Protein AF-A0A080M4Y1-F1 (afdb_monomer)

Nearest PDB structures (foldseek):
  8qca-assembly1_C  TM=6.590E-01  e=1.151E-01  Saccharomyces cerevisiae
  1s4u-assembly1_X  TM=7.637E-01  e=4.201E-01  Saccharomyces cerevisiae
  8h3r-assembly1_B  TM=5.333E-01  e=1.707E+00  Homo sapiens
  8h3f-assembly1_M  TM=5.235E-01  e=3.633E+00  Homo sapiens
  2frs-assembly2_B  TM=2.555E-01  e=2.491E+00  Homo sapiens

pLDDT: mean 81.5, std 20.81, range [34.91, 9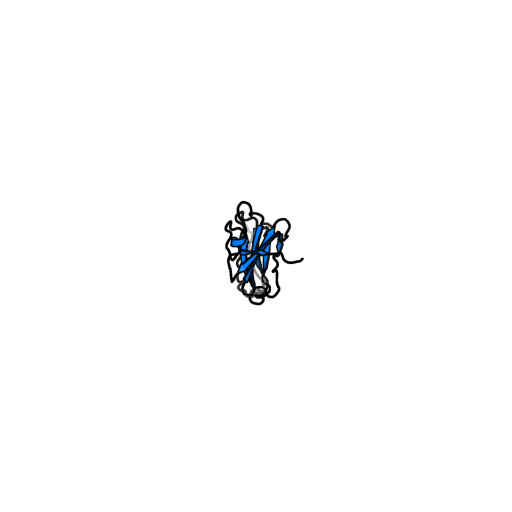8.5]

Secondary structure (DSSP, 8-state):
-------------------------------PPEEE-TTSSEEEEEES-TTB-EEEEEETTTT-EEEE---SSSSBEEEEEEE--GGGTTEEEEEEEESTTSSEEEEEEEETTT--EEEEEEEES----GGGGG-----TTEEEEPPPP-

Sequence (150 aa):
MLIRSLSLLQSLLTNSFLLIVGVMAAGSVVAQPVVASADQRYMAQLTGLENNRHYIVRVREGGVTVLTTRAKYPENDVKSGAFGTGRYHDRFAAAYHYAHGGNHTWIGVWNLTTGTCESAIRIAGFEYNAARAFARESSPDRQPDSCPKP

Structure (mmCIF, N/CA/C/O backbone):
data_AF-A0A080M4Y1-F1
#
_entry.id   AF-A0A080M4Y1-F1
#
loop_
_atom_site.group_PDB
_atom_site.id
_atom_site.type_symbol
_atom_site.label_atom_id
_atom_site.label_alt_id
_atom_site.label_comp_id
_atom_site.label_asym_id
_atom_site.label_entity_id
_atom_site.label_seq_id
_atom_site.pdbx_PDB_ins_code
_atom_site.Cartn_x
_atom_site.Cartn_y
_atom_site.Cartn_z
_atom_site.occupancy
_atom_site.B_iso_or_equiv
_atom_site.auth_seq_id
_atom_site.auth_comp_id
_atom_site.auth_asym_id
_atom_site.auth_atom_id
_atom_site.pdbx_PDB_model_num
ATOM 1 N N . MET A 1 1 ? -16.526 -45.963 84.471 1.00 39.00 1 MET A N 1
ATOM 2 C CA . MET A 1 1 ? -16.307 -47.389 84.154 1.00 39.00 1 MET A CA 1
ATOM 3 C C . MET A 1 1 ? -16.647 -47.582 82.674 1.00 39.00 1 MET A C 1
ATOM 5 O O . MET A 1 1 ? -17.782 -47.310 82.326 1.00 39.00 1 MET A O 1
ATOM 9 N N . LEU A 1 2 ? -15.630 -47.895 81.849 1.00 35.50 2 LEU A N 1
ATOM 10 C CA . LEU A 1 2 ? -15.607 -48.326 80.423 1.00 35.50 2 LEU A CA 1
ATOM 11 C C . LEU A 1 2 ? -16.546 -47.641 79.388 1.0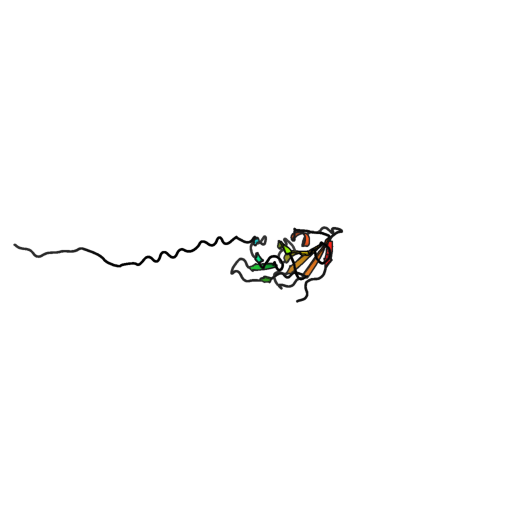0 35.50 2 LEU A C 1
ATOM 13 O O . LEU A 1 2 ? -17.750 -47.825 79.432 1.00 35.50 2 LEU A O 1
ATOM 17 N N . ILE A 1 3 ? -16.047 -46.746 78.514 1.00 37.44 3 ILE A N 1
ATOM 18 C CA . ILE A 1 3 ? -15.411 -46.932 77.170 1.00 37.44 3 ILE A CA 1
ATOM 19 C C . ILE A 1 3 ? -16.395 -47.281 76.030 1.00 37.44 3 ILE A C 1
ATOM 21 O O . ILE A 1 3 ? -16.959 -48.370 76.032 1.00 37.44 3 ILE A O 1
ATOM 25 N N . ARG A 1 4 ? -16.472 -46.392 75.015 1.00 38.97 4 ARG A N 1
ATOM 26 C CA . ARG A 1 4 ? -16.432 -46.631 73.539 1.00 38.97 4 ARG A CA 1
ATOM 27 C C . ARG A 1 4 ? -16.693 -45.289 72.814 1.00 38.97 4 ARG A C 1
ATOM 29 O O . ARG A 1 4 ? -17.806 -44.790 72.846 1.00 38.97 4 ARG A O 1
ATOM 36 N N . SER A 1 5 ? -15.671 -44.511 72.446 1.00 39.69 5 SER A N 1
ATOM 37 C CA . SER A 1 5 ? -14.744 -44.617 71.293 1.00 39.69 5 SER A CA 1
ATOM 38 C C . SER A 1 5 ? -15.155 -43.698 70.126 1.00 39.69 5 SER A C 1
ATOM 40 O O . SER A 1 5 ? -15.991 -44.061 69.305 1.00 39.69 5 SER A O 1
ATOM 42 N N . LEU A 1 6 ? -14.526 -42.513 70.086 1.00 41.44 6 LEU A N 1
ATOM 43 C CA . LEU A 1 6 ? -14.288 -41.682 68.897 1.00 41.44 6 LEU A CA 1
ATOM 44 C C . LEU A 1 6 ? -13.196 -42.340 68.035 1.00 41.44 6 LEU A C 1
ATOM 46 O O . LEU A 1 6 ? -12.184 -42.765 68.591 1.00 41.44 6 LEU A O 1
ATOM 50 N N . SER A 1 7 ? -13.315 -42.284 66.708 1.00 44.75 7 SER A N 1
ATOM 51 C CA . SER A 1 7 ? -12.145 -42.290 65.815 1.00 44.75 7 SER A CA 1
ATOM 52 C C . SER A 1 7 ? -12.473 -41.678 64.449 1.00 44.75 7 SER A C 1
ATOM 54 O O . SER A 1 7 ? -13.207 -42.232 63.636 1.00 44.75 7 SER A O 1
ATOM 56 N N . LEU A 1 8 ? -11.901 -40.493 64.238 1.00 40.53 8 LEU A N 1
ATOM 57 C CA . LEU A 1 8 ? -11.647 -39.861 62.947 1.00 40.53 8 LEU A CA 1
ATOM 58 C C . LEU A 1 8 ? -10.424 -40.514 62.256 1.00 40.53 8 LEU A C 1
ATOM 60 O O . LEU A 1 8 ? -9.565 -41.074 62.932 1.00 40.53 8 LEU A O 1
ATOM 64 N N . LEU A 1 9 ? -10.308 -40.224 60.950 1.00 34.91 9 LEU A N 1
ATOM 65 C CA . LEU A 1 9 ? -9.101 -40.121 60.101 1.00 34.91 9 LEU A CA 1
ATOM 66 C C . LEU A 1 9 ? -8.572 -41.353 59.318 1.00 34.91 9 LEU A C 1
ATOM 68 O O . LEU A 1 9 ? -8.081 -42.308 59.901 1.00 34.91 9 LEU A O 1
ATOM 72 N N . GLN A 1 10 ? -8.516 -41.133 57.985 1.00 35.16 10 GLN A N 1
ATOM 73 C CA . GLN A 1 10 ? -7.458 -41.477 56.996 1.00 35.16 10 GLN A CA 1
ATOM 74 C C . GLN A 1 10 ? -7.233 -42.978 56.680 1.00 35.16 10 GLN A C 1
ATOM 76 O O . GLN A 1 10 ? -7.358 -43.823 57.543 1.00 35.16 10 GLN A O 1
ATOM 81 N N . SER A 1 11 ? -6.910 -43.448 55.465 1.00 39.62 11 SER A N 1
ATOM 82 C CA . SER A 1 11 ? -6.135 -42.917 54.328 1.00 39.62 11 SER A CA 1
ATOM 83 C C . SER A 1 11 ? -6.340 -43.889 53.123 1.00 39.62 11 SER A C 1
ATOM 85 O O . SER A 1 11 ? -6.547 -45.072 53.370 1.00 39.62 11 SER A O 1
ATOM 87 N N . LEU A 1 12 ? -6.493 -43.466 51.857 1.00 39.12 12 LEU A N 1
ATOM 88 C CA . LEU A 1 12 ? -5.475 -43.193 50.809 1.00 39.12 12 LEU A CA 1
ATOM 89 C C . LEU A 1 12 ? -5.497 -44.205 49.629 1.00 39.12 12 LEU A C 1
ATOM 91 O O . LEU A 1 12 ? -5.378 -45.405 49.832 1.00 39.12 12 LEU A O 1
ATOM 95 N N . LEU A 1 13 ? -5.495 -43.625 48.413 1.00 37.84 13 LEU A N 1
ATOM 96 C CA . LEU A 1 13 ? -4.896 -44.085 47.137 1.00 37.84 13 LEU A CA 1
ATOM 97 C C . LEU A 1 13 ? -5.640 -45.203 46.371 1.00 37.84 13 LEU A C 1
ATOM 99 O O . LEU A 1 13 ? -5.839 -46.302 46.858 1.00 37.84 13 LEU A O 1
ATOM 103 N N . THR A 1 14 ? -6.047 -45.007 45.114 1.00 39.84 14 THR A N 1
ATOM 104 C CA . THR A 1 14 ? -5.168 -44.720 43.968 1.00 39.84 14 THR A CA 1
ATOM 105 C C . THR A 1 14 ? -5.986 -44.169 42.787 1.00 39.84 14 THR A C 1
ATOM 107 O O . THR A 1 14 ? -6.919 -44.814 42.324 1.00 39.84 14 THR A O 1
ATOM 110 N N . ASN A 1 15 ? -5.626 -42.990 42.269 1.00 39.31 15 ASN A N 1
ATOM 111 C CA . ASN A 1 15 ? -6.080 -42.512 40.958 1.00 39.31 15 ASN A CA 1
ATOM 112 C C . ASN A 1 15 ? -4.859 -42.464 40.039 1.00 39.31 15 ASN A C 1
ATOM 114 O O . ASN A 1 15 ? -4.011 -41.580 40.161 1.00 39.31 15 ASN A O 1
ATOM 118 N N . SER A 1 16 ? -4.761 -43.441 39.144 1.00 41.69 16 SER A N 1
ATOM 119 C CA . SER A 1 16 ? -3.759 -43.475 38.084 1.00 41.69 16 SER A CA 1
ATOM 120 C C . SER A 1 16 ? -4.102 -42.418 37.034 1.00 41.69 16 SER A C 1
ATOM 122 O O . SER A 1 16 ? -4.948 -42.642 36.172 1.00 41.69 16 SER A O 1
ATOM 124 N N . PHE A 1 17 ? -3.452 -41.256 37.103 1.00 40.06 17 PHE A N 1
ATOM 125 C CA . PHE A 1 17 ? -3.454 -40.281 36.016 1.00 40.06 17 PHE A CA 1
ATOM 126 C C . PHE A 1 17 ? -2.330 -40.645 35.042 1.00 40.06 17 PHE A C 1
ATOM 128 O O . PHE A 1 17 ? -1.147 -40.489 35.345 1.00 40.06 17 PHE A O 1
ATOM 135 N N . LEU A 1 18 ? -2.706 -41.169 33.876 1.00 39.75 18 LEU A N 1
ATOM 136 C CA . LEU A 1 18 ? -1.795 -41.372 32.757 1.00 39.75 18 LEU A CA 1
ATOM 137 C C . LEU A 1 18 ? -1.414 -39.986 32.207 1.00 39.75 18 LEU A C 1
ATOM 139 O O . LEU A 1 18 ? -2.226 -39.312 31.573 1.00 39.75 18 LEU A O 1
ATOM 143 N N . LEU A 1 19 ? -0.194 -39.533 32.489 1.00 38.47 19 LEU A N 1
ATOM 144 C CA . LEU A 1 19 ? 0.354 -38.297 31.938 1.00 38.47 19 LEU A CA 1
ATOM 145 C C . LEU A 1 19 ? 0.776 -38.562 30.484 1.00 38.47 19 LEU A C 1
ATOM 147 O O . LEU A 1 19 ? 1.863 -39.076 30.229 1.00 38.47 19 LEU A O 1
ATOM 151 N N . ILE A 1 20 ? -0.080 -38.230 29.515 1.00 48.59 20 ILE A N 1
ATOM 152 C CA . ILE A 1 20 ? 0.355 -38.124 28.119 1.00 48.59 20 ILE A CA 1
ATOM 153 C C . ILE A 1 20 ? 1.159 -36.828 28.012 1.00 48.59 20 ILE A C 1
ATOM 155 O O . ILE A 1 20 ? 0.601 -35.734 27.942 1.00 48.59 20 ILE A O 1
ATOM 159 N N . VAL A 1 21 ? 2.486 -36.952 28.028 1.00 42.78 21 VAL A N 1
ATOM 160 C CA . VAL A 1 21 ? 3.396 -35.870 27.646 1.00 42.78 21 VAL A CA 1
ATOM 161 C C . VAL A 1 21 ? 3.253 -35.677 26.139 1.00 42.78 21 VAL A C 1
ATOM 163 O O . VAL A 1 21 ? 3.931 -36.315 25.337 1.00 42.78 21 VAL A O 1
ATOM 166 N N . GLY A 1 22 ? 2.315 -34.818 25.745 1.00 38.59 22 GLY A N 1
ATOM 167 C CA . GLY A 1 22 ? 2.267 -34.279 24.397 1.00 38.59 22 GLY A CA 1
ATOM 168 C C . GLY A 1 22 ? 3.488 -33.393 24.193 1.00 38.59 22 GLY A C 1
ATOM 169 O O . GLY A 1 22 ? 3.552 -32.286 24.726 1.00 38.59 22 GLY A O 1
ATOM 170 N N . VAL A 1 23 ? 4.471 -33.889 23.442 1.00 48.03 23 VAL A N 1
ATOM 171 C CA . VAL A 1 23 ? 5.574 -33.080 22.920 1.00 48.03 23 VAL A CA 1
ATOM 172 C C . VAL A 1 23 ? 4.961 -32.072 21.949 1.00 48.03 23 VAL A C 1
ATOM 174 O O . VAL A 1 23 ? 4.772 -32.354 20.769 1.00 48.03 23 VAL A O 1
ATOM 177 N N . MET A 1 24 ? 4.598 -30.895 22.456 1.00 53.41 24 MET A N 1
ATOM 178 C CA . MET A 1 24 ? 4.308 -29.740 21.617 1.00 53.41 24 MET A CA 1
ATOM 179 C C . MET A 1 24 ? 5.640 -29.346 20.989 1.00 53.41 24 MET A C 1
ATOM 181 O O . MET A 1 24 ? 6.480 -28.722 21.637 1.00 53.41 24 MET A O 1
ATOM 185 N N . ALA A 1 25 ? 5.870 -29.773 19.748 1.00 48.47 25 ALA A N 1
ATOM 186 C CA . ALA A 1 25 ? 6.948 -29.236 18.941 1.00 48.47 25 ALA A CA 1
ATOM 187 C C . ALA A 1 25 ? 6.750 -27.717 18.896 1.00 48.47 25 ALA A C 1
ATOM 189 O O . ALA A 1 25 ? 5.803 -27.223 18.283 1.00 48.47 25 ALA A O 1
ATOM 190 N N . ALA A 1 26 ? 7.605 -26.981 19.607 1.00 54.31 26 ALA A N 1
ATOM 191 C CA . ALA A 1 26 ? 7.668 -25.535 19.532 1.00 54.31 26 ALA A CA 1
ATOM 192 C C . ALA A 1 26 ? 8.193 -25.180 18.138 1.00 54.31 26 ALA A C 1
ATOM 194 O O . ALA A 1 26 ? 9.388 -24.989 17.928 1.00 54.31 26 ALA A O 1
ATOM 195 N N . GLY A 1 27 ? 7.297 -25.176 17.152 1.00 48.91 27 GLY A N 1
ATOM 196 C CA . GLY A 1 27 ? 7.576 -24.576 15.864 1.00 48.91 27 GLY A CA 1
ATOM 197 C C . GLY A 1 27 ? 7.855 -23.103 16.115 1.00 48.91 27 GLY A C 1
ATOM 198 O O . GLY A 1 27 ? 6.976 -22.378 16.579 1.00 48.91 27 GLY A O 1
ATOM 199 N N . SER A 1 28 ? 9.085 -22.668 15.862 1.00 51.94 28 SER A N 1
ATOM 200 C CA . SER A 1 28 ? 9.452 -21.258 15.895 1.00 51.94 28 SER A CA 1
ATOM 201 C C . SER A 1 28 ? 8.600 -20.516 14.867 1.00 51.94 28 SER A C 1
ATOM 203 O O . SER A 1 28 ? 8.890 -20.541 13.672 1.00 51.94 28 SER A O 1
ATOM 205 N N . VAL A 1 29 ? 7.518 -19.875 15.312 1.00 56.25 29 VAL A N 1
ATOM 206 C CA . VAL A 1 29 ? 6.762 -18.945 14.474 1.00 56.25 29 VAL A CA 1
ATOM 207 C C . VAL A 1 29 ? 7.668 -17.739 14.269 1.00 56.25 29 VAL A C 1
ATOM 209 O O . VAL A 1 29 ? 7.868 -16.938 15.181 1.00 56.25 29 VAL A O 1
ATOM 212 N N . VAL A 1 30 ? 8.268 -17.631 13.084 1.00 59.22 30 VAL A N 1
ATOM 213 C CA . VAL A 1 30 ? 9.001 -16.426 12.695 1.00 59.22 30 VAL A CA 1
ATOM 214 C C . VAL A 1 30 ? 7.986 -15.288 12.660 1.00 59.22 30 VAL A C 1
ATOM 216 O O . VAL A 1 30 ? 7.100 -15.265 11.804 1.00 59.22 30 VAL A O 1
ATOM 219 N N . ALA A 1 31 ? 8.080 -14.370 13.623 1.00 59.97 31 ALA A N 1
ATOM 220 C CA . ALA A 1 31 ? 7.237 -13.187 13.661 1.00 59.97 31 ALA A CA 1
ATOM 221 C C . ALA A 1 31 ? 7.494 -12.367 12.390 1.00 59.97 31 ALA A C 1
ATOM 223 O O . ALA A 1 31 ? 8.584 -11.830 12.188 1.00 59.97 31 ALA A O 1
ATOM 224 N N . GLN A 1 32 ? 6.502 -12.311 11.504 1.00 66.75 32 GLN A N 1
ATOM 225 C CA . GLN A 1 32 ? 6.572 -11.451 10.330 1.00 66.75 32 GLN A CA 1
ATOM 226 C C . GLN A 1 32 ? 6.564 -9.985 10.779 1.00 66.75 32 GLN A C 1
ATOM 228 O O . GLN A 1 32 ? 5.893 -9.653 11.760 1.00 66.75 32 GLN A O 1
ATOM 233 N N . PRO A 1 33 ? 7.283 -9.094 10.079 1.00 75.81 33 PRO A N 1
ATOM 234 C CA . PRO A 1 33 ? 7.290 -7.680 10.419 1.00 75.81 33 PRO A CA 1
ATOM 235 C C . PRO A 1 33 ? 5.866 -7.111 10.349 1.00 7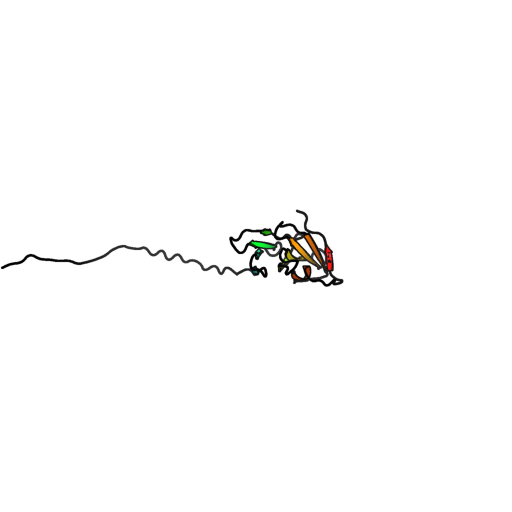5.81 33 PRO A C 1
ATOM 237 O O . PRO A 1 33 ? 5.193 -7.194 9.318 1.00 75.81 33 PRO A O 1
ATOM 240 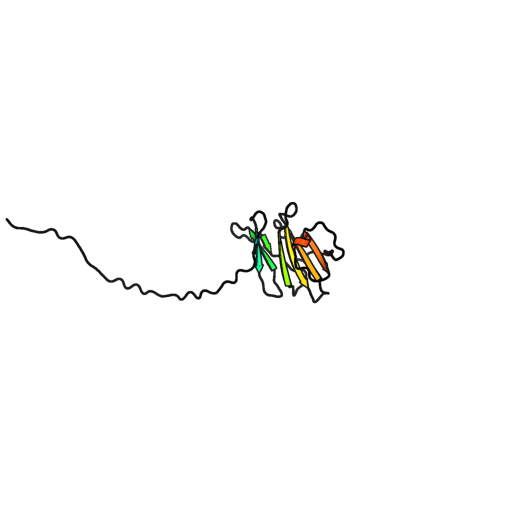N N . VAL A 1 34 ? 5.423 -6.532 11.466 1.00 89.94 34 VAL A N 1
ATOM 241 C CA . VAL A 1 34 ? 4.141 -5.836 11.599 1.00 89.94 34 VAL A CA 1
ATOM 242 C C . VAL A 1 34 ? 4.401 -4.337 11.579 1.00 89.94 34 VAL A C 1
ATOM 244 O O . VAL A 1 34 ? 5.228 -3.829 12.335 1.00 89.94 34 VAL A O 1
ATOM 247 N N . VAL A 1 35 ? 3.670 -3.618 10.734 1.00 95.12 35 VAL A N 1
ATOM 248 C CA . VAL A 1 35 ? 3.662 -2.152 10.719 1.00 95.12 35 VAL A CA 1
ATOM 249 C C . VAL A 1 35 ? 2.439 -1.688 11.503 1.00 95.12 35 VAL A C 1
ATOM 251 O O . VAL A 1 35 ? 1.343 -2.199 11.290 1.00 95.12 35 VAL A O 1
ATOM 254 N N . ALA A 1 36 ? 2.599 -0.730 12.411 1.00 96.31 36 ALA A N 1
ATOM 255 C CA . ALA A 1 36 ? 1.498 -0.165 13.189 1.00 96.31 36 ALA A CA 1
ATOM 256 C C . ALA A 1 36 ? 1.163 1.255 12.720 1.00 96.31 36 ALA A C 1
ATOM 258 O O . ALA A 1 36 ? 2.068 2.024 12.391 1.00 96.31 36 ALA A O 1
ATOM 259 N N . SER A 1 37 ? -0.121 1.622 12.726 1.00 97.19 37 SER A N 1
ATOM 260 C CA . SER A 1 37 ? -0.520 3.020 12.535 1.00 97.19 37 SER A CA 1
ATOM 261 C C . SER A 1 37 ? -0.122 3.865 13.749 1.00 97.19 37 SER A C 1
ATOM 263 O O . SER A 1 37 ? -0.047 3.363 14.871 1.00 97.19 37 SER A O 1
ATOM 265 N N . ALA A 1 38 ? 0.126 5.162 13.552 1.00 95.12 38 ALA A N 1
ATOM 266 C CA . ALA A 1 38 ? 0.565 6.053 14.634 1.00 95.12 38 ALA A CA 1
ATOM 267 C C . ALA A 1 38 ? -0.445 6.120 15.797 1.00 95.12 38 ALA A C 1
ATOM 269 O O . ALA A 1 38 ? -0.057 6.131 16.959 1.00 95.12 38 ALA A O 1
ATOM 270 N N . ASP A 1 39 ? -1.738 6.080 15.477 1.00 95.12 39 ASP A N 1
ATOM 271 C CA . ASP A 1 39 ? -2.847 6.046 16.438 1.00 95.12 39 ASP A CA 1
ATOM 272 C C . ASP A 1 39 ? -3.122 4.650 17.026 1.00 95.12 39 ASP A C 1
ATOM 274 O O . ASP A 1 39 ? -4.070 4.478 17.786 1.00 95.12 39 ASP A O 1
ATOM 278 N N . GLN A 1 40 ? -2.319 3.647 16.656 1.00 95.12 40 GLN A N 1
ATOM 279 C CA . GLN A 1 40 ? -2.421 2.255 17.097 1.00 95.12 40 GLN A CA 1
ATOM 280 C C . GLN A 1 40 ? -3.754 1.561 16.757 1.00 95.12 40 GLN A C 1
ATOM 282 O O . GLN A 1 40 ? -3.982 0.440 17.213 1.00 95.12 40 GLN A O 1
ATOM 287 N N . ARG A 1 41 ? -4.615 2.162 15.925 1.00 96.19 41 ARG A N 1
ATOM 288 C CA . ARG A 1 41 ? -5.895 1.561 15.516 1.00 96.19 41 ARG A CA 1
ATOM 289 C C . ARG A 1 41 ? -5.735 0.437 14.506 1.00 96.19 41 ARG A C 1
ATOM 291 O O . ARG A 1 41 ? -6.568 -0.464 14.478 1.00 96.19 41 ARG A O 1
ATOM 298 N N . TYR A 1 42 ? -4.678 0.462 13.701 1.00 97.75 42 TYR A N 1
ATOM 299 C CA . TYR A 1 42 ? -4.450 -0.503 12.634 1.00 97.75 42 TYR A CA 1
ATOM 300 C C . TYR A 1 42 ? -3.091 -1.187 12.760 1.00 97.75 42 TYR A C 1
ATOM 302 O O . TYR A 1 42 ? -2.115 -0.633 13.278 1.00 97.75 42 TYR A O 1
ATOM 310 N N . MET A 1 43 ? -3.028 -2.409 12.244 1.00 97.25 43 MET A N 1
ATOM 311 C CA . MET A 1 43 ? -1.792 -3.146 12.026 1.00 97.25 43 MET A CA 1
ATOM 312 C C . MET A 1 43 ? -1.776 -3.712 10.610 1.00 97.25 43 MET A C 1
ATOM 314 O O . MET A 1 43 ? -2.790 -4.220 10.138 1.00 97.25 43 MET A O 1
ATOM 318 N N . ALA A 1 44 ? -0.638 -3.626 9.934 1.00 97.88 44 ALA A N 1
ATOM 319 C CA . ALA A 1 44 ? -0.420 -4.230 8.633 1.00 97.88 44 ALA A CA 1
ATOM 320 C C . ALA A 1 44 ? 0.585 -5.369 8.773 1.00 97.88 44 ALA A C 1
ATOM 322 O O . ALA A 1 44 ? 1.703 -5.165 9.247 1.00 97.88 44 ALA A O 1
ATOM 323 N N . GLN A 1 45 ? 0.183 -6.557 8.343 1.00 95.81 45 GLN A N 1
ATOM 324 C CA . GLN A 1 45 ? 1.018 -7.746 8.347 1.00 95.81 45 GLN A CA 1
ATOM 325 C C . GLN A 1 45 ? 1.346 -8.134 6.910 1.00 95.81 45 GLN A C 1
ATOM 327 O O . GLN A 1 45 ? 0.449 -8.253 6.072 1.00 95.81 45 GLN A O 1
ATOM 332 N N . LEU A 1 46 ? 2.634 -8.328 6.636 1.00 93.62 46 LEU A N 1
ATOM 333 C CA . LEU A 1 46 ? 3.090 -8.880 5.368 1.00 93.62 46 LEU A CA 1
ATOM 334 C C . LEU A 1 46 ? 2.710 -10.361 5.301 1.00 93.62 46 LEU A C 1
ATOM 336 O O . LEU A 1 46 ? 2.992 -11.108 6.228 1.00 93.62 46 LEU A O 1
ATOM 340 N N . THR A 1 47 ? 2.098 -10.791 4.209 1.00 91.19 47 THR A N 1
ATOM 341 C CA . THR A 1 47 ? 1.712 -12.180 3.956 1.00 91.19 47 THR A CA 1
ATOM 342 C C . THR A 1 47 ? 2.013 -12.560 2.504 1.00 91.19 47 THR A C 1
ATOM 344 O O . THR A 1 47 ? 2.504 -11.738 1.729 1.00 91.19 47 THR A O 1
ATOM 347 N N . GLY A 1 48 ? 1.724 -13.804 2.129 1.00 87.00 48 GLY A N 1
ATOM 348 C CA . GLY A 1 48 ? 2.028 -14.362 0.812 1.00 87.00 48 GLY A CA 1
ATOM 349 C C . GLY A 1 48 ? 3.446 -14.932 0.697 1.00 87.00 48 GLY A C 1
ATOM 350 O O . GLY A 1 48 ? 4.230 -14.917 1.647 1.00 87.00 48 GLY A O 1
ATOM 351 N N . LEU A 1 49 ? 3.749 -15.467 -0.486 1.00 83.38 49 LEU A N 1
ATOM 352 C CA . LEU A 1 49 ? 5.044 -16.052 -0.856 1.00 83.38 49 LEU A CA 1
ATOM 353 C C . LEU A 1 49 ? 5.839 -15.081 -1.729 1.00 83.38 49 LEU A C 1
ATOM 355 O O . LEU A 1 49 ? 5.265 -14.133 -2.247 1.00 83.38 49 LEU A O 1
ATOM 359 N N . GLU A 1 50 ? 7.140 -15.323 -1.887 1.00 76.69 50 GLU A N 1
ATOM 360 C CA . GLU A 1 50 ? 8.150 -14.389 -2.412 1.00 76.69 50 GLU A CA 1
ATOM 361 C C . GLU A 1 50 ? 7.714 -13.513 -3.603 1.00 76.69 50 GLU A C 1
ATOM 363 O O . GLU A 1 50 ? 7.926 -12.303 -3.546 1.00 76.69 50 GLU A O 1
ATOM 368 N N . ASN A 1 51 ? 7.044 -14.088 -4.606 1.00 80.12 51 ASN A N 1
ATOM 369 C CA . ASN A 1 51 ? 6.597 -13.433 -5.846 1.00 80.12 51 ASN A CA 1
ATOM 370 C C . ASN A 1 51 ? 5.126 -12.955 -5.842 1.00 80.12 51 ASN A C 1
ATOM 372 O O . ASN A 1 51 ? 4.581 -12.570 -6.881 1.00 80.12 51 ASN A O 1
ATOM 376 N N . ASN A 1 52 ? 4.461 -13.029 -4.690 1.00 84.25 52 ASN A N 1
ATOM 377 C CA . ASN A 1 52 ? 3.075 -12.613 -4.485 1.00 84.25 52 ASN A CA 1
ATOM 378 C C . ASN A 1 52 ? 2.835 -12.082 -3.059 1.00 84.25 52 ASN A C 1
ATOM 380 O O . ASN A 1 52 ? 1.767 -12.277 -2.460 1.00 84.25 52 ASN A O 1
ATOM 384 N N . ARG A 1 53 ? 3.858 -11.453 -2.470 1.00 90.06 53 ARG A N 1
ATOM 385 C CA . ARG A 1 53 ? 3.736 -10.869 -1.134 1.00 90.06 53 ARG A CA 1
ATOM 386 C C . ARG A 1 53 ? 2.807 -9.666 -1.170 1.00 90.06 53 ARG A C 1
ATOM 388 O O . ARG A 1 53 ? 2.752 -8.934 -2.147 1.00 90.06 53 ARG A O 1
ATOM 395 N N . HIS A 1 54 ? 2.062 -9.461 -0.098 1.00 93.31 54 HIS A N 1
ATOM 396 C CA . HIS A 1 54 ? 1.156 -8.325 0.050 1.00 93.31 54 HIS A CA 1
ATOM 397 C C . HIS A 1 54 ? 0.871 -8.066 1.526 1.00 93.31 54 HIS A C 1
ATOM 399 O O . HIS A 1 54 ? 1.195 -8.883 2.385 1.00 93.31 54 HIS A O 1
ATOM 405 N N . TYR A 1 55 ? 0.268 -6.924 1.836 1.00 96.38 55 TYR A N 1
ATOM 406 C CA . TYR A 1 55 ? -0.162 -6.605 3.187 1.00 96.38 55 TYR A CA 1
ATOM 407 C C . TYR A 1 55 ? -1.639 -6.923 3.382 1.00 96.38 55 TYR A C 1
ATOM 409 O O . TYR A 1 55 ? -2.487 -6.590 2.550 1.00 96.38 55 TYR A O 1
ATOM 417 N N . ILE A 1 56 ? -1.943 -7.500 4.539 1.00 96.56 56 ILE A N 1
ATOM 418 C CA . ILE A 1 56 ? -3.279 -7.469 5.124 1.00 96.56 56 ILE A CA 1
ATOM 419 C C . ILE A 1 56 ? -3.251 -6.430 6.238 1.00 96.56 56 ILE A C 1
ATOM 421 O O . ILE A 1 56 ? -2.439 -6.528 7.158 1.00 96.56 56 ILE A O 1
ATOM 425 N N . VAL A 1 57 ? -4.143 -5.445 6.165 1.00 97.81 57 VAL A N 1
ATOM 426 C CA . VAL A 1 57 ? -4.343 -4.458 7.227 1.00 97.81 57 VAL A CA 1
ATOM 427 C C . VAL A 1 57 ? -5.579 -4.825 8.026 1.00 97.81 57 VAL A C 1
ATOM 429 O O . VAL A 1 57 ? -6.648 -5.084 7.467 1.00 97.81 57 VAL A O 1
ATOM 432 N N . ARG A 1 58 ? -5.427 -4.837 9.346 1.00 97.38 58 ARG A N 1
ATOM 433 C CA . ARG A 1 58 ? -6.477 -5.161 10.306 1.00 97.38 58 ARG A CA 1
ATOM 434 C C . ARG A 1 58 ? -6.670 -4.029 11.297 1.00 97.38 58 ARG A C 1
ATOM 436 O O . ARG A 1 58 ? -5.702 -3.358 11.659 1.00 97.38 58 ARG A O 1
ATOM 443 N N . VAL A 1 59 ? -7.899 -3.866 11.778 1.00 96.31 59 VAL A N 1
ATOM 444 C CA . VAL A 1 59 ? -8.152 -3.162 13.038 1.00 96.31 59 VAL A CA 1
ATOM 445 C C . VAL A 1 59 ? -7.420 -3.927 14.134 1.00 96.31 59 VAL A C 1
ATOM 447 O O . VAL A 1 59 ? -7.511 -5.154 14.209 1.00 96.31 59 VAL A O 1
ATOM 450 N N . ARG A 1 60 ? -6.646 -3.217 14.953 1.00 94.38 60 ARG A N 1
ATOM 451 C CA . ARG A 1 60 ? -5.861 -3.829 16.025 1.00 94.38 60 ARG A CA 1
ATOM 452 C C . ARG A 1 60 ? -6.765 -4.510 17.044 1.00 94.38 60 ARG A C 1
ATOM 454 O O . ARG A 1 60 ? -6.501 -5.636 17.450 1.00 94.38 60 ARG A O 1
ATOM 461 N N . GLU A 1 61 ? -7.821 -3.814 17.435 1.00 92.88 61 GLU A N 1
ATOM 462 C CA . GLU A 1 61 ? -8.870 -4.347 18.287 1.00 92.88 61 GLU A CA 1
ATOM 463 C C . GLU A 1 61 ? -9.787 -5.263 17.464 1.00 92.88 61 GLU A C 1
ATOM 465 O O . GLU A 1 61 ? -10.266 -4.893 16.393 1.00 92.88 61 GLU A O 1
ATOM 470 N N . GLY A 1 62 ? -9.979 -6.503 17.914 1.00 88.06 62 GLY A N 1
ATOM 471 C CA . GLY A 1 62 ? -10.841 -7.484 17.241 1.00 88.06 62 GLY A CA 1
ATOM 472 C C . GLY A 1 62 ? -10.283 -8.098 15.947 1.00 88.06 62 GLY A C 1
ATOM 473 O O . GLY A 1 62 ? -10.808 -9.108 15.488 1.00 88.06 62 GLY A O 1
ATOM 474 N N . GLY A 1 63 ? -9.213 -7.551 15.358 1.00 91.81 63 GLY A N 1
ATOM 475 C CA . GLY A 1 63 ? -8.496 -8.183 14.243 1.00 91.81 63 GLY A CA 1
ATOM 476 C C . GLY A 1 63 ? -9.235 -8.167 12.899 1.00 91.81 63 GLY A C 1
ATOM 477 O O . GLY A 1 63 ? -8.852 -8.908 11.985 1.00 91.81 63 GLY A O 1
ATOM 478 N N . VAL A 1 64 ? -10.281 -7.349 12.750 1.00 95.31 64 VAL A N 1
ATOM 479 C CA . VAL A 1 64 ? -11.083 -7.251 11.518 1.00 95.31 64 VAL A CA 1
ATOM 480 C C . VAL A 1 64 ? -10.207 -6.777 10.362 1.00 95.31 64 VAL A C 1
ATOM 482 O O . VAL A 1 64 ? -9.540 -5.754 10.475 1.00 95.31 64 VAL A O 1
ATOM 485 N N . THR A 1 65 ? -10.201 -7.506 9.242 1.00 96.88 65 THR A N 1
ATOM 486 C CA . THR A 1 65 ? -9.475 -7.082 8.033 1.00 96.88 65 THR A CA 1
ATOM 487 C C . THR A 1 65 ? -10.207 -5.930 7.360 1.00 96.88 65 THR A C 1
ATOM 489 O O . THR A 1 65 ? -11.384 -6.060 7.044 1.00 96.88 65 THR A O 1
ATOM 492 N N . VAL A 1 66 ? -9.494 -4.831 7.121 1.00 96.81 66 VAL A N 1
ATOM 493 C CA . VAL A 1 66 ? -10.024 -3.625 6.459 1.00 96.81 66 VAL A CA 1
ATOM 494 C C . VAL A 1 66 ? -9.419 -3.403 5.078 1.00 96.81 66 VAL A C 1
ATOM 496 O O . VAL A 1 66 ? -9.988 -2.694 4.256 1.00 96.81 66 VAL A O 1
ATOM 499 N N . LEU A 1 67 ? -8.270 -4.022 4.798 1.00 97.38 67 LEU A N 1
ATOM 500 C CA . LEU A 1 67 ? -7.605 -3.900 3.509 1.00 97.38 67 LEU A CA 1
ATOM 501 C C . LEU A 1 67 ? -6.752 -5.135 3.218 1.00 97.38 67 LEU A C 1
ATOM 503 O O . LEU A 1 67 ? -6.021 -5.626 4.077 1.00 97.38 67 LEU A O 1
ATOM 507 N N . THR A 1 68 ? -6.780 -5.568 1.963 1.00 95.62 68 THR A N 1
ATOM 508 C CA . THR A 1 68 ? -5.764 -6.439 1.369 1.00 95.62 68 THR A CA 1
ATOM 509 C C . THR A 1 68 ? -5.150 -5.677 0.206 1.00 95.62 68 THR A C 1
ATOM 511 O O . THR A 1 68 ? -5.849 -5.335 -0.750 1.00 95.62 68 THR A O 1
ATOM 514 N N . THR A 1 69 ? -3.860 -5.358 0.293 1.00 95.88 69 THR A N 1
ATOM 515 C CA . THR A 1 69 ? -3.184 -4.629 -0.782 1.00 95.88 69 THR A CA 1
ATOM 516 C C . THR A 1 69 ? -3.007 -5.522 -2.004 1.00 95.88 69 THR A C 1
ATOM 518 O O . THR A 1 69 ? -2.949 -6.746 -1.891 1.00 95.88 69 THR A O 1
ATOM 521 N N . ARG A 1 70 ? -2.886 -4.911 -3.183 1.00 93.50 70 ARG A N 1
ATOM 522 C CA . ARG A 1 70 ? -2.665 -5.631 -4.441 1.00 93.50 70 ARG A CA 1
ATOM 523 C C . ARG A 1 70 ? -1.538 -4.985 -5.231 1.00 93.50 70 ARG A C 1
ATOM 525 O O . ARG A 1 70 ? -1.462 -3.762 -5.317 1.00 93.50 70 ARG A O 1
ATOM 532 N N . ALA A 1 71 ? -0.690 -5.811 -5.821 1.00 92.69 71 ALA A N 1
ATOM 533 C CA . ALA A 1 71 ? 0.292 -5.367 -6.794 1.00 92.69 71 ALA A CA 1
ATOM 534 C C . ALA A 1 71 ? -0.393 -4.914 -8.092 1.00 92.69 71 ALA A C 1
ATOM 536 O O . ALA A 1 71 ? -1.486 -5.377 -8.420 1.00 92.69 71 ALA A O 1
ATOM 537 N N . LYS A 1 72 ? 0.263 -4.029 -8.848 1.00 92.19 72 LYS A N 1
ATOM 538 C CA . LYS A 1 72 ? -0.189 -3.631 -10.188 1.00 92.19 72 LYS A CA 1
ATOM 539 C C . LYS A 1 72 ? 0.097 -4.698 -11.242 1.00 92.19 72 LYS A C 1
ATOM 541 O O . LYS A 1 72 ? -0.717 -4.892 -12.143 1.00 92.19 72 LYS A O 1
ATOM 546 N N . TYR A 1 73 ? 1.241 -5.364 -11.130 1.00 88.25 73 TYR A N 1
ATOM 547 C CA . TYR A 1 73 ? 1.687 -6.391 -12.067 1.00 88.25 73 TYR A CA 1
ATOM 548 C C . TYR A 1 73 ? 1.882 -7.726 -11.327 1.00 88.25 73 TYR A C 1
ATOM 550 O O . TYR A 1 73 ? 2.094 -7.721 -10.108 1.00 88.25 73 TYR A O 1
ATOM 558 N N . PRO A 1 74 ? 1.783 -8.872 -12.027 1.00 85.62 74 PRO A N 1
ATOM 559 C CA . PRO A 1 74 ? 2.145 -10.172 -11.460 1.00 85.62 74 PRO A CA 1
ATOM 560 C C . PRO A 1 74 ? 3.645 -10.235 -11.124 1.00 85.62 74 PRO A C 1
ATOM 562 O O . PRO A 1 74 ? 4.395 -9.333 -11.485 1.00 85.62 74 PRO A O 1
ATOM 565 N N . GLU A 1 75 ? 4.074 -11.300 -10.437 1.00 84.81 75 GLU A N 1
ATOM 566 C CA . GLU A 1 75 ? 5.487 -11.523 -10.065 1.00 84.81 75 GLU A CA 1
ATOM 567 C C . GLU A 1 75 ? 6.094 -10.324 -9.332 1.00 84.81 75 GLU A C 1
ATOM 569 O O . GLU A 1 75 ? 7.102 -9.735 -9.729 1.00 84.81 75 GLU A O 1
ATOM 574 N N . ASN A 1 76 ? 5.403 -9.922 -8.272 1.00 84.69 76 ASN A N 1
ATOM 575 C CA . ASN A 1 76 ? 5.730 -8.725 -7.529 1.00 84.69 76 ASN A CA 1
ATOM 576 C C . ASN A 1 76 ? 6.541 -9.064 -6.283 1.00 84.69 76 ASN A C 1
ATOM 578 O O . ASN A 1 76 ? 6.354 -10.112 -5.664 1.00 84.69 76 ASN A O 1
ATOM 582 N N . ASP A 1 77 ? 7.393 -8.125 -5.887 1.00 86.50 77 ASP A N 1
ATOM 583 C CA . ASP A 1 77 ? 8.132 -8.214 -4.639 1.00 86.50 77 ASP A CA 1
ATOM 584 C C . ASP A 1 77 ? 7.829 -6.997 -3.759 1.00 86.50 77 ASP A C 1
ATOM 586 O O . ASP A 1 77 ? 8.353 -5.899 -3.977 1.00 86.50 77 ASP A O 1
ATOM 590 N N . VAL A 1 78 ? 6.949 -7.187 -2.771 1.00 91.69 78 VAL A N 1
ATOM 591 C CA . VAL A 1 78 ? 6.664 -6.165 -1.758 1.00 91.69 78 VAL A CA 1
ATOM 592 C C . VAL A 1 78 ? 7.848 -5.993 -0.833 1.00 91.69 78 VAL A C 1
ATOM 594 O O . VAL A 1 78 ? 8.267 -6.925 -0.144 1.00 91.69 78 VAL A O 1
ATOM 597 N N . LYS A 1 79 ? 8.328 -4.756 -0.753 1.00 91.88 79 LYS A N 1
ATOM 598 C CA . LYS A 1 79 ? 9.475 -4.393 0.076 1.00 91.88 79 LYS A CA 1
ATOM 599 C C . LYS A 1 79 ? 9.101 -3.733 1.387 1.00 91.88 79 LYS A C 1
ATOM 601 O O . LYS A 1 79 ? 9.790 -3.931 2.382 1.00 91.88 79 LYS A O 1
ATOM 606 N N . SER A 1 80 ? 8.037 -2.937 1.393 1.00 95.44 80 SER A N 1
ATOM 607 C CA . SER A 1 80 ? 7.605 -2.233 2.595 1.00 95.44 80 SER A CA 1
ATOM 608 C C . SER A 1 80 ?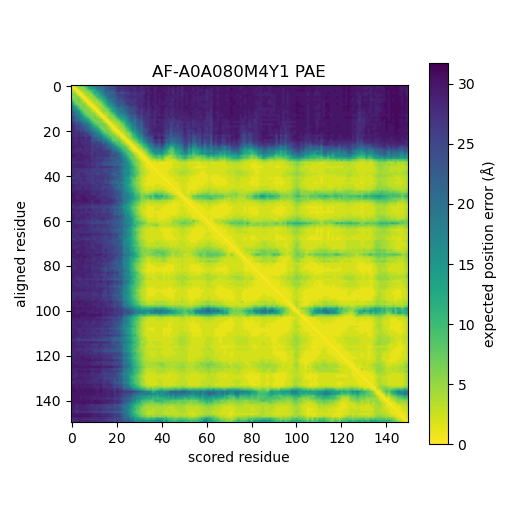 6.160 -1.772 2.517 1.00 95.44 80 SER A C 1
ATOM 610 O O . SER A 1 80 ? 5.565 -1.671 1.440 1.00 95.44 80 SER A O 1
ATOM 612 N N . GLY A 1 81 ? 5.618 -1.472 3.693 1.00 97.19 81 GLY A N 1
ATOM 613 C CA . GLY A 1 81 ? 4.323 -0.849 3.888 1.00 97.19 81 GLY A CA 1
ATOM 614 C C . GLY A 1 81 ? 4.435 0.284 4.902 1.00 97.19 81 GLY A C 1
ATOM 615 O O . GLY A 1 81 ? 5.277 0.234 5.799 1.00 97.19 81 GLY A O 1
ATOM 616 N N . ALA A 1 82 ? 3.611 1.315 4.752 1.00 98.00 82 ALA A N 1
ATOM 617 C CA . ALA A 1 82 ? 3.628 2.485 5.620 1.00 98.00 82 ALA A CA 1
ATOM 618 C C . ALA A 1 82 ? 2.222 3.054 5.808 1.00 98.00 82 ALA A C 1
ATOM 620 O O . ALA A 1 82 ? 1.482 3.243 4.842 1.00 98.00 82 ALA A O 1
ATOM 621 N N . PHE A 1 83 ? 1.877 3.387 7.050 1.00 98.38 83 PHE A N 1
ATOM 622 C CA . PHE A 1 83 ? 0.709 4.217 7.330 1.00 98.38 83 PHE A CA 1
ATOM 623 C C . PHE A 1 83 ? 1.041 5.684 7.083 1.00 98.38 83 PHE A C 1
ATOM 625 O O . PHE A 1 83 ? 2.124 6.154 7.440 1.00 98.38 83 PHE A O 1
ATOM 632 N N . GLY A 1 84 ? 0.097 6.409 6.491 1.00 96.88 84 GLY A N 1
ATOM 633 C CA . GLY A 1 84 ? 0.185 7.858 6.422 1.00 96.88 84 GLY A CA 1
ATOM 634 C C . GLY A 1 84 ? -0.022 8.493 7.799 1.00 96.88 84 GLY A C 1
ATOM 635 O O . GLY A 1 84 ? -0.544 7.884 8.733 1.00 96.88 84 GLY A O 1
ATOM 636 N N . THR A 1 85 ? 0.402 9.745 7.935 1.00 94.69 85 THR A N 1
ATOM 637 C CA . THR A 1 85 ? 0.229 10.546 9.153 1.00 94.69 85 THR A CA 1
ATOM 638 C C . THR A 1 85 ? -0.448 11.876 8.822 1.00 94.69 85 THR A C 1
ATOM 640 O O . THR A 1 85 ? -0.542 12.279 7.656 1.00 94.69 85 THR A O 1
ATOM 643 N N . GLY A 1 86 ? -0.973 12.564 9.840 1.00 93.62 86 GLY A N 1
ATOM 644 C CA . GLY A 1 86 ? -1.668 13.842 9.666 1.00 93.62 86 GLY A CA 1
ATOM 645 C C . GLY A 1 86 ? -2.859 13.721 8.710 1.00 93.62 86 GLY A C 1
ATOM 646 O O . GLY A 1 86 ? -3.786 12.950 8.950 1.00 93.62 86 GLY A O 1
ATOM 647 N N . ARG A 1 87 ? -2.826 14.450 7.587 1.00 93.56 87 ARG A N 1
ATOM 648 C CA . ARG A 1 87 ? -3.900 14.407 6.576 1.00 93.56 87 ARG A CA 1
ATOM 649 C C . ARG A 1 87 ? -4.039 13.063 5.843 1.00 93.56 87 ARG A C 1
ATOM 651 O O . ARG A 1 87 ? -5.009 12.895 5.125 1.00 93.56 87 ARG A O 1
ATOM 658 N N . TYR A 1 88 ? -3.073 12.153 5.989 1.00 95.44 88 TYR A N 1
ATOM 659 C CA . TYR A 1 88 ? -3.068 10.821 5.368 1.00 95.44 88 TYR A CA 1
ATOM 660 C C . TYR A 1 88 ? -3.269 9.689 6.391 1.00 95.44 88 TYR A C 1
ATOM 662 O O . TYR A 1 88 ? -2.932 8.544 6.110 1.00 95.44 88 TYR A O 1
ATOM 670 N N . HIS A 1 89 ? -3.746 9.994 7.603 1.00 95.06 89 HIS A N 1
ATOM 671 C CA . HIS A 1 89 ? -3.870 9.021 8.700 1.00 95.06 89 HIS A CA 1
ATOM 672 C C . HIS A 1 89 ? -4.785 7.822 8.384 1.00 95.06 89 HIS A C 1
ATOM 674 O O . HIS A 1 89 ? -4.697 6.783 9.028 1.00 95.06 89 HIS A O 1
ATOM 680 N N . ASP A 1 90 ? -5.665 7.965 7.400 1.00 96.75 90 ASP A N 1
ATOM 681 C CA . ASP A 1 90 ? -6.610 6.968 6.904 1.00 96.75 90 ASP A CA 1
ATOM 682 C C . ASP A 1 90 ? -6.118 6.297 5.605 1.00 96.75 90 ASP A C 1
ATOM 684 O O . ASP A 1 90 ? -6.906 5.747 4.827 1.00 96.75 90 ASP A O 1
ATOM 688 N N . ARG A 1 91 ? -4.806 6.358 5.341 1.00 98.25 91 ARG A N 1
ATOM 689 C CA . ARG A 1 91 ? -4.161 5.770 4.166 1.00 98.25 91 ARG A CA 1
ATOM 690 C C . ARG A 1 91 ? -3.057 4.795 4.538 1.00 98.25 91 ARG A C 1
ATOM 692 O O . ARG A 1 91 ? -2.299 5.005 5.486 1.00 98.25 91 ARG A O 1
ATOM 699 N N . PHE A 1 92 ? -2.920 3.763 3.715 1.00 98.50 92 PHE A N 1
ATOM 700 C CA . PHE A 1 92 ? -1.796 2.837 3.750 1.00 98.50 92 PHE A CA 1
ATOM 701 C C . PHE A 1 92 ? -1.136 2.770 2.379 1.00 98.50 92 PHE A C 1
ATOM 703 O O . PHE A 1 92 ? -1.822 2.679 1.364 1.00 98.50 92 PHE A O 1
ATOM 710 N N . ALA A 1 93 ? 0.190 2.820 2.353 1.00 98.25 93 ALA A N 1
ATOM 711 C CA . ALA A 1 93 ? 0.989 2.668 1.149 1.00 98.25 93 ALA A CA 1
ATOM 712 C C . ALA A 1 93 ? 1.779 1.361 1.197 1.00 98.25 93 ALA A C 1
ATOM 714 O O . ALA A 1 93 ? 2.218 0.948 2.269 1.00 98.25 93 ALA A O 1
ATOM 715 N N . ALA A 1 94 ? 2.003 0.741 0.041 1.00 97.62 94 ALA A N 1
ATOM 716 C CA . ALA A 1 94 ? 2.882 -0.420 -0.088 1.00 97.62 94 ALA A CA 1
ATOM 717 C C . ALA A 1 94 ? 3.730 -0.316 -1.358 1.00 97.62 94 ALA A C 1
ATOM 719 O O . ALA A 1 94 ? 3.211 0.027 -2.422 1.00 97.62 94 ALA A O 1
ATOM 720 N N . ALA A 1 95 ? 5.027 -0.600 -1.224 1.00 96.25 95 ALA A N 1
ATOM 721 C CA . ALA A 1 95 ? 6.023 -0.504 -2.286 1.00 96.25 95 ALA A CA 1
ATOM 722 C C . ALA A 1 95 ? 6.335 -1.886 -2.875 1.00 96.25 95 ALA A C 1
ATOM 724 O O . ALA A 1 95 ? 6.714 -2.801 -2.142 1.00 96.25 95 ALA A O 1
ATOM 725 N N . TYR A 1 96 ? 6.206 -2.006 -4.197 1.00 94.75 96 TYR A N 1
ATOM 726 C CA . TYR A 1 96 ? 6.381 -3.232 -4.977 1.00 94.75 96 TYR A CA 1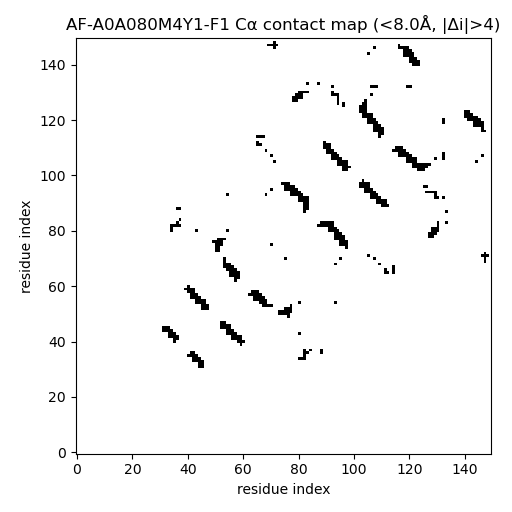
ATOM 727 C C . TYR A 1 96 ? 7.479 -3.032 -6.017 1.00 94.75 96 TYR A C 1
ATOM 729 O O . TYR A 1 96 ? 7.438 -2.054 -6.766 1.00 94.75 96 TYR A O 1
ATOM 737 N N . HIS A 1 97 ? 8.442 -3.947 -6.083 1.00 92.62 97 HIS A N 1
ATOM 738 C CA . HIS A 1 97 ? 9.518 -3.929 -7.077 1.00 92.62 97 HIS A CA 1
ATOM 739 C C . HIS A 1 97 ? 9.173 -4.784 -8.284 1.00 92.62 97 HIS A C 1
ATOM 741 O O . HIS A 1 97 ? 8.604 -5.866 -8.140 1.00 92.62 97 HIS A O 1
ATOM 747 N N . TYR A 1 98 ? 9.592 -4.317 -9.459 1.00 90.06 98 TYR A N 1
ATOM 748 C CA . TYR A 1 98 ? 9.461 -5.057 -10.708 1.00 90.06 98 TYR A CA 1
ATOM 749 C C . TYR A 1 98 ? 10.735 -4.942 -11.540 1.00 90.06 98 TYR A C 1
ATOM 751 O O . TYR A 1 98 ? 11.124 -3.850 -11.964 1.00 90.06 98 TYR A O 1
ATOM 759 N N . ALA A 1 99 ? 11.355 -6.090 -11.809 1.00 84.94 99 ALA A N 1
ATOM 760 C CA . ALA A 1 99 ? 12.513 -6.197 -12.695 1.00 84.94 99 ALA A CA 1
ATOM 761 C C . ALA A 1 99 ? 12.111 -6.451 -14.163 1.00 84.94 99 ALA A C 1
ATOM 763 O O . ALA A 1 99 ? 12.764 -5.964 -15.082 1.00 84.94 99 ALA A O 1
ATOM 764 N N . HIS A 1 100 ? 10.995 -7.148 -14.403 1.00 73.94 100 HIS A N 1
ATOM 765 C CA . HIS A 1 100 ? 10.560 -7.585 -15.739 1.00 73.94 100 HIS A CA 1
ATOM 766 C C . HIS A 1 100 ? 9.995 -6.463 -16.640 1.00 73.94 100 HIS A C 1
ATOM 768 O O . HIS A 1 100 ? 9.833 -6.662 -17.838 1.00 73.94 100 HIS A O 1
ATOM 774 N N . GLY A 1 101 ? 9.697 -5.281 -16.086 1.00 65.56 101 GLY A N 1
ATOM 775 C CA . GLY A 1 101 ? 9.086 -4.140 -16.794 1.00 65.56 101 GLY A CA 1
ATOM 776 C C . GLY A 1 101 ? 9.939 -2.868 -16.782 1.00 65.56 101 GLY A C 1
ATOM 777 O O . GLY A 1 101 ? 9.393 -1.760 -16.763 1.00 65.56 101 GLY A O 1
ATOM 778 N N . GLY A 1 102 ? 11.264 -3.040 -16.706 1.00 74.56 102 GLY A N 1
ATOM 779 C CA . GLY A 1 102 ? 12.249 -1.980 -16.493 1.00 74.56 102 GLY A CA 1
ATOM 780 C C . GLY A 1 102 ? 12.320 -1.606 -15.018 1.00 74.56 102 GLY A C 1
ATOM 781 O O . GLY A 1 102 ? 11.357 -1.043 -14.508 1.00 74.56 102 GLY A O 1
ATOM 782 N N . ASN A 1 103 ? 13.427 -1.950 -14.352 1.00 88.75 103 ASN A N 1
ATOM 783 C CA . ASN A 1 103 ? 13.658 -1.798 -12.908 1.00 88.75 103 ASN A CA 1
ATOM 784 C C . ASN A 1 103 ? 12.977 -0.557 -12.319 1.00 88.75 103 ASN A C 1
ATOM 786 O O . ASN A 1 103 ? 13.434 0.574 -12.509 1.00 88.75 103 ASN A O 1
ATOM 790 N N . HIS A 1 104 ? 11.867 -0.781 -11.623 1.00 92.25 104 HIS A N 1
ATOM 791 C CA . HIS A 1 104 ? 11.095 0.283 -11.001 1.00 92.25 104 HIS A CA 1
ATOM 792 C C . HIS A 1 104 ? 10.399 -0.207 -9.739 1.00 92.25 104 HIS A C 1
ATOM 794 O O . HIS A 1 104 ? 10.121 -1.400 -9.572 1.00 92.25 104 HIS A O 1
ATOM 800 N N . THR A 1 105 ? 10.043 0.757 -8.900 1.00 94.62 105 THR A N 1
ATOM 801 C CA . THR A 1 105 ? 9.105 0.575 -7.805 1.00 94.62 105 THR A CA 1
ATOM 802 C C . THR A 1 105 ? 7.773 1.189 -8.190 1.00 94.62 105 THR A C 1
ATOM 804 O O . THR A 1 105 ? 7.699 2.334 -8.632 1.00 94.62 105 THR A O 1
ATOM 807 N N . TRP A 1 106 ? 6.696 0.453 -7.968 1.00 95.25 106 TRP A N 1
ATOM 808 C CA . TRP A 1 106 ? 5.354 1.015 -7.909 1.00 95.25 106 TRP A CA 1
ATOM 809 C C . TRP A 1 106 ? 4.928 1.097 -6.448 1.00 95.25 106 TRP A C 1
ATOM 811 O O . TRP A 1 106 ? 5.075 0.128 -5.699 1.00 95.25 106 TRP A O 1
ATOM 821 N N . ILE A 1 107 ? 4.391 2.238 -6.037 1.00 97.19 107 ILE A N 1
ATOM 822 C CA . ILE A 1 107 ? 3.838 2.423 -4.699 1.00 97.19 107 ILE A CA 1
ATOM 823 C C . ILE A 1 107 ? 2.362 2.755 -4.851 1.00 97.19 107 ILE A C 1
ATOM 825 O O . ILE A 1 107 ? 2.014 3.828 -5.344 1.00 97.19 107 ILE A O 1
ATOM 829 N N . GLY A 1 108 ? 1.503 1.828 -4.437 1.00 97.62 108 GLY A N 1
ATOM 830 C CA . GLY A 1 108 ? 0.066 2.063 -4.340 1.00 97.62 108 GLY A CA 1
ATOM 831 C C . GLY A 1 108 ? -0.293 2.706 -3.006 1.00 97.62 108 GLY A C 1
ATOM 832 O O . GLY A 1 108 ? 0.386 2.475 -2.003 1.00 97.62 108 GLY A O 1
ATOM 833 N N . VAL A 1 109 ? -1.366 3.495 -2.993 1.00 98.19 109 VAL A N 1
ATOM 834 C CA . VAL A 1 109 ? -1.945 4.104 -1.792 1.00 98.19 109 VAL A CA 1
ATOM 835 C C . VAL A 1 109 ? -3.420 3.747 -1.716 1.00 98.19 109 VAL A C 1
ATOM 837 O O . VAL A 1 109 ? -4.199 4.063 -2.617 1.00 98.19 109 VAL A O 1
ATOM 840 N N . TRP A 1 110 ? -3.805 3.119 -0.612 1.00 98.38 110 TRP A N 1
ATOM 841 C CA . TRP A 1 110 ? -5.165 2.675 -0.344 1.00 98.38 110 TRP A CA 1
ATOM 842 C C . TRP A 1 110 ? -5.799 3.464 0.785 1.00 98.38 110 TRP A C 1
ATOM 844 O O . TRP A 1 110 ? -5.138 3.830 1.758 1.00 98.38 110 TRP A O 1
ATOM 854 N N . ASN A 1 111 ? -7.103 3.660 0.665 1.00 97.69 111 ASN A N 1
ATOM 855 C CA . ASN A 1 111 ? -7.959 4.154 1.725 1.00 97.69 111 ASN A CA 1
ATOM 856 C C . ASN A 1 111 ? -8.371 3.006 2.645 1.00 97.69 111 ASN A C 1
ATOM 858 O O . ASN A 1 111 ? -8.860 1.975 2.189 1.00 97.69 111 ASN A O 1
ATOM 862 N N . LEU A 1 112 ? -8.134 3.182 3.945 1.00 97.25 112 LEU A N 1
ATOM 863 C CA . LEU A 1 112 ? -8.409 2.165 4.961 1.00 97.25 112 LEU A CA 1
ATOM 864 C C . LEU A 1 112 ? -9.904 1.988 5.248 1.00 97.25 112 LEU A C 1
ATOM 866 O O . LEU A 1 112 ? -10.308 0.930 5.713 1.00 97.25 112 LEU A O 1
ATOM 870 N N . THR A 1 113 ? -10.714 3.007 4.970 1.00 95.06 113 THR A N 1
ATOM 871 C CA . THR A 1 113 ? -12.167 2.989 5.165 1.00 95.06 113 THR A CA 1
ATOM 872 C C . THR A 1 113 ? -12.870 2.290 4.008 1.00 95.06 113 THR A C 1
ATOM 874 O O . THR A 1 113 ? -13.775 1.491 4.225 1.00 95.06 113 THR A O 1
ATOM 877 N N . THR A 1 114 ? -12.472 2.589 2.769 1.00 95.19 114 THR A N 1
ATOM 878 C CA . THR A 1 114 ? -13.130 2.047 1.567 1.00 95.19 114 THR A CA 1
ATOM 879 C C . THR A 1 114 ? -12.451 0.791 1.024 1.00 95.19 114 THR A C 1
ATOM 881 O O . THR A 1 114 ? -13.022 0.103 0.182 1.00 95.19 114 THR A O 1
ATOM 884 N N . GLY A 1 115 ? -11.211 0.512 1.436 1.00 94.62 115 GLY A N 1
ATOM 885 C CA . GLY A 1 115 ? -10.379 -0.556 0.881 1.00 94.62 115 GLY A CA 1
ATOM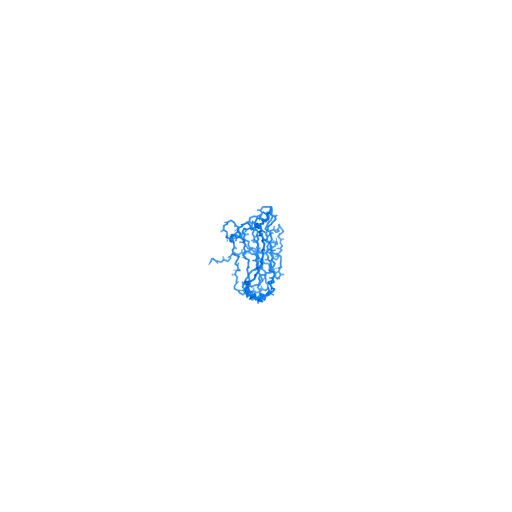 886 C C . GLY A 1 115 ? -9.895 -0.291 -0.552 1.00 94.62 115 GLY A C 1
ATOM 887 O O . GLY A 1 115 ? -9.222 -1.136 -1.145 1.00 94.62 115 GLY A O 1
ATOM 888 N N . THR A 1 116 ? -10.220 0.865 -1.139 1.00 95.31 116 THR A N 1
ATOM 889 C CA . THR A 1 116 ? -9.911 1.175 -2.540 1.00 95.31 116 THR A CA 1
ATOM 890 C C . THR A 1 116 ? -8.517 1.769 -2.685 1.00 95.31 116 THR A C 1
ATOM 892 O O . THR A 1 116 ? -8.097 2.595 -1.874 1.00 95.31 116 THR A O 1
ATOM 895 N N . CYS A 1 117 ? -7.813 1.400 -3.756 1.00 97.31 117 CYS A N 1
ATOM 896 C CA . CYS A 1 117 ? -6.629 2.142 -4.182 1.00 97.31 117 CYS A CA 1
ATOM 897 C C . CYS A 1 117 ? -7.076 3.499 -4.738 1.00 97.31 117 CYS A C 1
ATOM 899 O O . CYS A 1 117 ? -7.929 3.545 -5.622 1.00 97.31 117 CYS A O 1
ATOM 901 N N . GLU A 1 118 ? -6.525 4.590 -4.214 1.00 96.38 118 GLU A N 1
ATOM 902 C CA . GLU A 1 118 ? -6.900 5.955 -4.609 1.00 96.38 118 GLU A CA 1
ATOM 903 C C . GLU A 1 118 ? -5.847 6.630 -5.482 1.00 96.38 118 GLU A C 1
ATOM 905 O O . GLU A 1 118 ? -6.163 7.485 -6.304 1.00 96.38 118 GLU A O 1
ATOM 910 N N . SER A 1 119 ? -4.580 6.271 -5.291 1.00 96.44 119 SER A N 1
ATOM 911 C CA . SER A 1 119 ? -3.487 6.784 -6.107 1.00 96.44 119 SER A CA 1
ATOM 912 C C . SER A 1 119 ? -2.342 5.792 -6.148 1.00 96.44 119 SER A C 1
ATOM 914 O O . SER A 1 119 ? -2.222 4.907 -5.297 1.00 96.44 119 SER A O 1
ATOM 916 N N . ALA A 1 120 ? -1.482 5.958 -7.142 1.00 96.94 120 ALA A N 1
ATOM 917 C CA . ALA A 1 120 ? -0.222 5.261 -7.192 1.00 96.94 120 ALA A CA 1
ATOM 918 C C . ALA A 1 120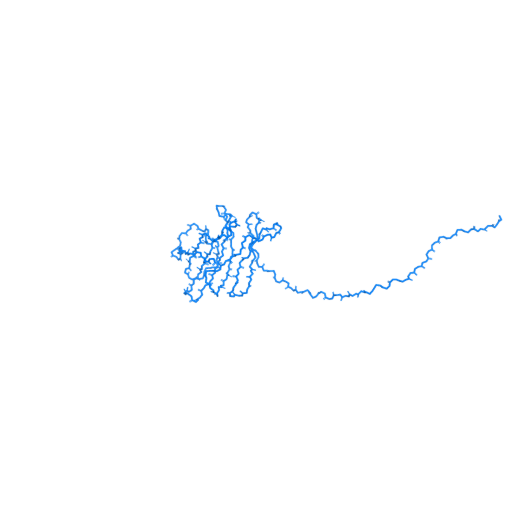 ? 0.859 6.144 -7.802 1.00 96.94 120 ALA A C 1
ATOM 920 O O . ALA A 1 120 ? 0.586 7.127 -8.496 1.00 96.94 120 ALA A O 1
ATOM 921 N N . ILE A 1 121 ? 2.102 5.778 -7.524 1.00 95.25 121 ILE A N 1
ATOM 922 C CA . ILE A 1 121 ? 3.276 6.403 -8.112 1.00 95.25 121 ILE A CA 1
ATOM 923 C C . ILE A 1 121 ? 4.226 5.330 -8.617 1.00 95.25 121 ILE A C 1
ATOM 925 O O . ILE A 1 121 ? 4.390 4.279 -7.997 1.00 95.25 121 ILE A O 1
ATOM 929 N N . ARG A 1 122 ? 4.876 5.623 -9.734 1.00 94.25 122 ARG A N 1
ATOM 930 C CA . ARG A 1 122 ? 6.011 4.879 -10.256 1.00 94.25 122 ARG A CA 1
ATOM 931 C C . ARG A 1 122 ? 7.281 5.653 -9.935 1.00 94.25 122 ARG A C 1
ATOM 933 O O . ARG A 1 122 ? 7.332 6.864 -10.127 1.00 94.25 122 ARG A O 1
ATOM 940 N N . ILE A 1 123 ? 8.290 4.948 -9.447 1.00 93.06 123 ILE A N 1
ATOM 941 C CA . ILE A 1 123 ? 9.614 5.483 -9.144 1.00 93.06 123 ILE A CA 1
ATOM 942 C C . ILE A 1 123 ? 10.634 4.688 -9.954 1.00 93.06 123 ILE A C 1
ATOM 944 O O . ILE A 1 123 ? 10.610 3.456 -9.935 1.00 93.06 123 ILE A O 1
ATOM 948 N N . ALA A 1 124 ? 11.501 5.380 -10.691 1.00 91.62 124 ALA A N 1
ATOM 949 C CA . ALA A 1 124 ? 12.589 4.734 -11.420 1.00 91.62 124 ALA A CA 1
ATOM 950 C C . ALA A 1 124 ? 13.583 4.067 -10.450 1.00 91.62 124 ALA A C 1
ATOM 952 O O . ALA A 1 124 ? 13.978 4.662 -9.450 1.00 91.62 124 ALA A O 1
ATOM 953 N N . GLY A 1 125 ? 14.011 2.839 -10.754 1.00 91.12 125 GLY A N 1
ATOM 954 C CA . GLY A 1 125 ? 14.879 2.058 -9.872 1.00 91.12 125 GLY A CA 1
ATOM 955 C C . GLY A 1 125 ? 14.147 1.439 -8.677 1.00 91.12 125 GLY A C 1
ATOM 956 O O . GLY A 1 125 ? 12.922 1.359 -8.640 1.00 91.12 125 GLY A O 1
ATOM 957 N N . PHE A 1 126 ? 14.918 0.950 -7.708 1.00 90.62 126 PHE A N 1
ATOM 958 C CA . PHE A 1 126 ? 14.405 0.226 -6.546 1.00 90.62 126 PHE A CA 1
ATOM 959 C C . PHE A 1 126 ? 14.340 1.125 -5.311 1.00 90.62 126 PHE A C 1
ATOM 961 O O . PHE A 1 126 ? 15.310 1.290 -4.579 1.00 90.62 126 PHE A O 1
ATOM 968 N N . GLU A 1 127 ? 13.155 1.678 -5.073 1.00 91.81 127 GLU A N 1
ATOM 969 C CA . GLU A 1 127 ? 12.780 2.382 -3.848 1.00 91.81 127 GLU A CA 1
ATOM 970 C C . GLU A 1 127 ? 12.157 1.413 -2.834 1.00 91.81 127 GLU A C 1
ATOM 972 O O . GLU A 1 127 ? 11.176 0.737 -3.150 1.00 91.81 127 GLU A O 1
ATOM 977 N N . TYR A 1 128 ? 12.691 1.363 -1.614 1.00 91.94 128 TYR A N 1
ATOM 978 C CA . TYR A 1 128 ? 12.269 0.438 -0.555 1.00 91.94 128 TYR A CA 1
ATOM 979 C C . TYR A 1 128 ? 11.376 1.093 0.507 1.00 91.94 128 TYR A C 1
ATOM 981 O O . TYR A 1 128 ? 10.910 0.402 1.408 1.00 91.94 128 TYR A O 1
ATOM 989 N N . ASN A 1 129 ? 11.107 2.396 0.427 1.00 94.06 129 ASN A N 1
ATOM 990 C CA . ASN A 1 129 ? 10.348 3.153 1.415 1.00 94.06 129 ASN A CA 1
ATOM 991 C C . ASN A 1 129 ? 8.958 3.569 0.898 1.00 94.06 129 ASN A C 1
ATOM 993 O O . ASN A 1 129 ? 8.797 4.598 0.237 1.00 94.06 129 ASN A O 1
ATOM 997 N N . ALA A 1 130 ? 7.923 2.815 1.285 1.00 96.12 130 ALA A N 1
ATOM 998 C CA . ALA A 1 130 ? 6.529 3.118 0.960 1.00 96.12 130 ALA A CA 1
ATOM 999 C C . ALA A 1 130 ? 6.057 4.497 1.467 1.00 96.12 130 ALA A C 1
ATOM 1001 O O . ALA A 1 130 ? 5.172 5.099 0.858 1.00 96.12 130 ALA A O 1
ATOM 1002 N N . ALA A 1 131 ? 6.664 5.048 2.528 1.00 95.31 131 ALA A N 1
ATOM 1003 C CA . ALA A 1 131 ? 6.283 6.357 3.063 1.00 95.31 131 ALA A CA 1
ATOM 1004 C C . ALA A 1 131 ? 6.567 7.512 2.086 1.00 95.31 131 ALA A C 1
ATOM 1006 O O . ALA A 1 131 ? 5.966 8.581 2.218 1.00 95.31 131 ALA A O 1
ATOM 1007 N N . ARG A 1 132 ? 7.402 7.300 1.052 1.00 92.81 132 ARG A N 1
ATOM 1008 C CA . ARG A 1 132 ? 7.593 8.280 -0.032 1.00 92.81 132 ARG A CA 1
ATOM 1009 C C . ARG A 1 132 ? 6.293 8.631 -0.755 1.00 92.81 132 ARG A C 1
ATOM 1011 O O . ARG A 1 132 ? 6.186 9.739 -1.276 1.00 92.81 132 ARG A O 1
ATOM 1018 N N . ALA A 1 133 ? 5.277 7.764 -0.730 1.00 94.44 133 ALA A N 1
ATOM 1019 C CA . ALA A 1 133 ? 3.958 8.098 -1.263 1.00 94.44 133 ALA A CA 1
ATOM 1020 C C . ALA A 1 133 ? 3.328 9.331 -0.589 1.00 94.44 133 ALA A C 1
ATOM 1022 O O . ALA A 1 133 ? 2.614 10.093 -1.242 1.00 94.44 133 ALA A O 1
ATOM 1023 N N . PHE A 1 134 ? 3.644 9.570 0.686 1.00 94.12 134 PHE A N 1
ATOM 1024 C CA . PHE A 1 134 ? 3.112 10.681 1.479 1.00 94.12 134 PHE A CA 1
ATOM 1025 C C . PHE A 1 134 ? 4.040 11.902 1.526 1.00 94.12 134 PHE A C 1
ATOM 1027 O O . PHE A 1 134 ? 3.656 12.946 2.059 1.00 94.12 134 PHE A O 1
ATOM 1034 N N . ALA A 1 135 ? 5.252 11.796 0.973 1.00 89.25 135 ALA A N 1
ATOM 1035 C CA . ALA A 1 135 ? 6.200 12.900 0.928 1.00 89.25 135 ALA A CA 1
ATOM 1036 C C . ALA A 1 135 ? 5.675 14.035 0.035 1.00 89.25 135 ALA A C 1
ATOM 1038 O O . ALA A 1 135 ? 5.096 13.801 -1.033 1.00 89.25 135 ALA A O 1
ATOM 1039 N N . ARG A 1 136 ? 5.894 15.277 0.486 1.00 72.94 136 ARG A N 1
ATOM 1040 C CA . ARG A 1 136 ? 5.484 16.499 -0.226 1.00 72.94 136 ARG A CA 1
ATOM 1041 C C . ARG A 1 136 ? 6.344 16.799 -1.451 1.00 72.94 136 ARG A C 1
ATOM 1043 O O . ARG A 1 136 ? 5.902 17.548 -2.313 1.00 72.94 136 ARG A O 1
ATOM 1050 N N . GLU A 1 137 ? 7.549 16.247 -1.516 1.00 69.44 137 GLU A N 1
ATOM 1051 C CA . GLU A 1 137 ? 8.503 16.571 -2.568 1.00 69.44 137 GLU A CA 1
ATOM 1052 C C . GLU A 1 137 ? 8.150 15.872 -3.884 1.00 69.44 137 GLU A C 1
ATOM 1054 O O . GLU A 1 137 ? 7.919 14.656 -3.954 1.00 69.44 137 GLU A O 1
ATOM 1059 N N . SER A 1 138 ? 8.120 16.676 -4.944 1.00 63.97 138 SER A N 1
ATOM 1060 C CA . SER A 1 138 ? 8.227 16.211 -6.318 1.00 63.97 138 SER A CA 1
ATOM 1061 C C . SER A 1 138 ? 9.684 15.838 -6.566 1.00 63.97 138 SER A C 1
ATOM 1063 O O . SER A 1 138 ? 10.551 16.708 -6.613 1.00 63.97 138 SER A O 1
ATOM 1065 N N . SER A 1 139 ? 9.952 14.549 -6.710 1.00 71.00 139 SER A N 1
ATOM 1066 C CA . SER A 1 139 ? 11.246 14.059 -7.169 1.00 71.00 139 SER A CA 1
ATOM 1067 C C . SER A 1 139 ? 11.132 13.723 -8.662 1.00 71.00 139 SER A C 1
ATOM 1069 O O . SER A 1 139 ? 10.085 13.217 -9.070 1.00 71.00 139 SER A O 1
ATOM 1071 N N . PRO A 1 140 ? 12.141 14.015 -9.503 1.00 76.69 140 PRO A N 1
ATOM 1072 C CA . PRO A 1 140 ? 12.049 13.810 -10.954 1.00 76.69 140 PRO A CA 1
ATOM 1073 C C . PRO A 1 140 ? 11.883 12.334 -11.355 1.00 76.69 140 PRO A C 1
ATOM 1075 O O . PRO A 1 140 ? 11.398 12.040 -12.443 1.00 76.69 140 PRO A O 1
ATOM 1078 N N . ASP A 1 141 ? 12.247 11.404 -10.469 1.00 84.38 141 ASP A N 1
ATOM 1079 C CA . ASP A 1 141 ? 12.035 9.959 -10.619 1.00 84.38 141 ASP A CA 1
ATOM 1080 C C . ASP A 1 141 ? 10.583 9.522 -10.353 1.00 84.38 141 ASP A C 1
ATOM 1082 O O . ASP A 1 141 ? 10.218 8.398 -10.700 1.00 84.38 141 ASP A O 1
ATOM 1086 N N . ARG A 1 142 ? 9.764 10.384 -9.736 1.00 89.12 142 ARG A N 1
ATOM 1087 C CA . ARG A 1 142 ? 8.410 10.088 -9.264 1.00 89.12 142 ARG A CA 1
ATOM 1088 C C . ARG A 1 142 ? 7.385 10.517 -10.304 1.00 89.12 142 ARG A C 1
ATOM 1090 O O . ARG A 1 142 ? 7.110 11.700 -10.484 1.00 89.12 142 ARG A O 1
ATOM 1097 N N . GLN A 1 143 ? 6.752 9.536 -10.927 1.00 92.06 143 GLN A N 1
ATOM 1098 C CA . GLN A 1 143 ? 5.696 9.740 -11.910 1.00 92.06 143 GLN A CA 1
ATOM 1099 C C . GLN A 1 143 ? 4.358 9.243 -11.347 1.00 92.06 143 GLN A C 1
ATOM 1101 O O . GLN A 1 143 ? 4.329 8.185 -10.712 1.00 92.06 143 GLN A O 1
ATOM 1106 N N . PRO A 1 144 ? 3.243 9.971 -11.537 1.00 93.12 144 PRO A N 1
ATOM 1107 C CA . PRO A 1 144 ? 1.917 9.438 -11.246 1.00 93.12 144 PRO A CA 1
ATOM 1108 C C . PRO A 1 144 ? 1.684 8.136 -12.010 1.00 93.12 144 PRO A C 1
ATOM 1110 O O . PRO A 1 144 ? 2.100 8.004 -13.160 1.00 93.12 144 PRO A O 1
ATOM 1113 N N . ASP A 1 145 ? 1.003 7.186 -11.381 1.00 94.19 145 ASP A N 1
ATOM 1114 C CA . ASP A 1 145 ? 0.619 5.939 -12.027 1.00 94.19 145 ASP A CA 1
ATOM 1115 C C . ASP A 1 145 ? -0.794 5.510 -11.603 1.00 94.19 145 ASP A C 1
ATOM 1117 O O . ASP A 1 145 ? -1.401 6.072 -10.689 1.00 94.19 145 ASP A O 1
ATOM 1121 N N . SER A 1 146 ? -1.342 4.513 -12.289 1.00 95.19 146 SER A N 1
ATOM 1122 C CA . SER A 1 146 ? -2.669 3.977 -12.014 1.00 95.19 146 SER A CA 1
ATOM 1123 C C . SER A 1 146 ? -2.670 2.889 -10.941 1.00 95.19 146 SER A C 1
ATOM 1125 O O . SER A 1 146 ? -1.709 2.132 -10.766 1.00 95.19 146 SER A O 1
ATOM 1127 N N . CYS A 1 147 ? -3.803 2.795 -10.252 1.00 96.38 147 CYS A N 1
ATOM 1128 C CA . CYS A 1 147 ? -4.139 1.685 -9.374 1.00 96.38 147 CYS A CA 1
ATOM 1129 C C . CYS A 1 147 ? -4.348 0.371 -10.154 1.00 96.38 147 CYS A C 1
ATOM 1131 O O . CYS A 1 147 ? -4.709 0.414 -11.336 1.00 96.38 147 CYS A O 1
ATOM 1133 N N . PRO A 1 148 ? -4.154 -0.798 -9.511 1.00 91.62 148 PRO A N 1
ATOM 1134 C CA . PRO A 1 148 ? -4.499 -2.085 -10.105 1.00 91.62 148 PRO A CA 1
ATOM 1135 C C . PRO A 1 148 ? -5.983 -2.126 -10.475 1.00 91.62 148 PRO A C 1
ATOM 1137 O O . PRO A 1 148 ? -6.825 -1.568 -9.766 1.00 91.62 148 PRO A O 1
ATOM 1140 N N . LYS A 1 149 ? -6.299 -2.805 -11.581 1.00 82.56 149 LYS A N 1
ATOM 1141 C CA . LYS A 1 149 ? -7.691 -3.099 -11.930 1.00 82.56 149 LYS A CA 1
ATOM 1142 C C . LYS A 1 149 ? -8.263 -4.119 -10.922 1.00 82.56 149 LYS A C 1
ATOM 1144 O O . LYS A 1 149 ? -7.486 -4.945 -10.434 1.00 82.56 149 LYS A O 1
ATOM 1149 N N . PRO A 1 150 ? -9.560 -4.024 -10.570 1.00 66.31 150 PRO A N 1
ATOM 1150 C CA . PRO A 1 150 ? -10.214 -4.950 -9.645 1.00 66.31 150 PRO A CA 1
ATOM 1151 C C . PRO A 1 150 ? -10.091 -6.419 -10.042 1.00 66.31 150 PRO A C 1
ATOM 1153 O O . PRO A 1 150 ? -10.073 -6.697 -11.262 1.00 66.31 150 PRO A O 1
#

Organism: NCBI:txid2954383

Radius of gyration: 28.29 Å; Cα contact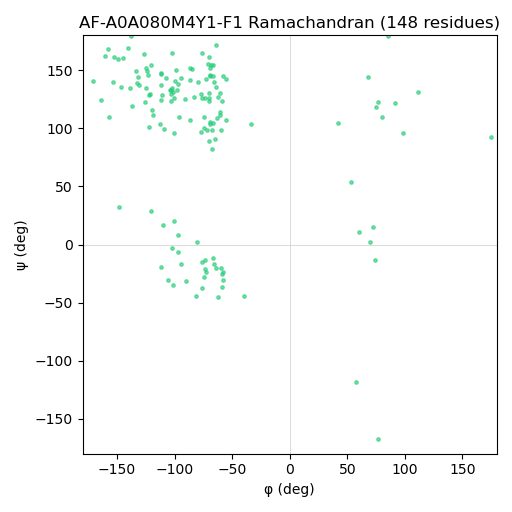s (8 Å, |Δi|>4): 285; chains: 1; bounding box: 31×65×101 Å

Foldseek 3Di:
DDDDDDDDDDDDDDDDDDDPPDPPPPPPPPDFDWDAQPVRQKIWGWDDDQQFIWIFMAGNPPGHTQETAGDQDGRKGWQDKDQDDDVRSQKIKIWIFDPPPATWIKIWIAGSNNNDTDWIWIFHHDDRDNCVVVDPDDDVRIDTDDDHDD

Solvent-accessible surface area (backbone atoms only — not comparable to full-atom values): 9109 Å² total; per-residue (Å²): 135,84,91,89,84,88,83,83,84,90,84,85,88,86,82,89,76,83,79,80,82,74,81,73,76,81,72,81,76,77,80,64,71,69,44,66,33,93,85,56,55,35,35,34,36,65,43,73,53,80,51,58,34,38,39,41,28,21,34,53,74,90,56,50,76,46,34,69,59,75,68,76,56,82,72,24,35,57,65,31,64,29,60,36,63,80,98,34,57,61,29,40,22,37,15,31,40,37,70,92,78,60,54,20,14,41,33,43,31,27,34,50,87,78,45,42,65,78,41,23,34,34,32,71,35,87,62,63,61,17,56,60,79,73,52,88,72,88,46,96,55,58,39,85,43,76,57,56,81,134

Mean predicted aligned error: 11.33 Å